Protein AF-A0A433QYE9-F1 (afdb_monomer_lite)

Organism: NCBI:txid994334

Structure (mmCIF, N/CA/C/O backbone):
data_AF-A0A433QYE9-F1
#
_entry.id   AF-A0A433QYE9-F1
#
loop_
_atom_site.group_PDB
_atom_site.id
_atom_site.type_symbol
_atom_site.label_atom_id
_atom_site.label_alt_id
_atom_site.label_comp_id
_atom_site.label_asym_id
_atom_site.label_entity_id
_atom_site.label_seq_id
_atom_site.pdbx_PDB_ins_code
_atom_site.Cartn_x
_atom_site.Cartn_y
_atom_site.Cartn_z
_atom_site.occupancy
_atom_site.B_iso_or_equiv
_atom_site.auth_seq_id
_atom_site.auth_comp_id
_atom_site.auth_asym_id
_atom_site.auth_atom_id
_atom_site.pdbx_PDB_model_num
ATOM 1 N N . MET A 1 1 ? 4.886 -16.257 -16.881 1.00 45.03 1 MET A N 1
ATOM 2 C CA . MET A 1 1 ? 3.596 -16.397 -16.175 1.00 45.03 1 MET A CA 1
ATOM 3 C C . MET A 1 1 ? 3.378 -17.865 -15.861 1.00 45.03 1 MET A C 1
ATOM 5 O O . MET A 1 1 ? 2.869 -18.592 -16.702 1.00 45.03 1 MET A O 1
ATOM 9 N N . VAL A 1 2 ? 3.813 -18.315 -14.686 1.00 45.06 2 VAL A N 1
ATOM 10 C CA . VAL A 1 2 ? 3.405 -19.622 -14.162 1.00 45.06 2 VAL A CA 1
ATOM 11 C C . VAL A 1 2 ? 2.266 -19.328 -13.195 1.00 45.06 2 VAL A C 1
ATOM 13 O O . VAL A 1 2 ? 2.500 -18.889 -12.074 1.00 45.06 2 VAL A O 1
ATOM 16 N N . GLN A 1 3 ? 1.021 -19.455 -13.654 1.00 58.44 3 GLN A N 1
ATOM 17 C CA . GLN A 1 3 ? -0.121 -19.398 -12.745 1.00 58.44 3 GLN A CA 1
ATOM 18 C C . GLN A 1 3 ? -0.098 -20.676 -11.905 1.00 58.44 3 GLN A C 1
ATOM 20 O O . GLN A 1 3 ? -0.377 -21.763 -12.407 1.00 58.44 3 GLN A O 1
ATOM 25 N N . SER A 1 4 ? 0.292 -20.560 -10.638 1.00 70.94 4 SER A N 1
ATOM 26 C CA . SER A 1 4 ? 0.190 -21.652 -9.675 1.00 70.94 4 SER A CA 1
ATOM 27 C C . SER A 1 4 ? -1.200 -21.647 -9.039 1.00 70.94 4 SER A C 1
ATOM 29 O O . SER A 1 4 ? -1.798 -20.599 -8.784 1.00 70.94 4 SER A O 1
ATOM 31 N N . PHE A 1 5 ? -1.751 -22.835 -8.805 1.00 78.00 5 PHE A N 1
ATOM 32 C CA . PHE A 1 5 ? -3.064 -22.965 -8.189 1.00 78.00 5 PHE A CA 1
ATOM 33 C C . PHE A 1 5 ? -2.967 -22.658 -6.688 1.00 78.00 5 PHE A C 1
ATOM 35 O O . PHE A 1 5 ? -2.485 -23.473 -5.900 1.00 78.00 5 PHE A O 1
ATOM 42 N N . ASN A 1 6 ? -3.415 -21.469 -6.278 1.00 82.00 6 ASN A N 1
ATOM 43 C CA . ASN A 1 6 ? -3.396 -21.048 -4.877 1.00 82.00 6 ASN A CA 1
ATOM 44 C C . ASN A 1 6 ? -4.620 -21.591 -4.118 1.00 82.00 6 ASN A C 1
ATOM 46 O O . ASN A 1 6 ? -5.588 -20.872 -3.857 1.00 82.00 6 ASN A O 1
ATOM 50 N N . PHE A 1 7 ? -4.568 -22.874 -3.750 1.00 86.25 7 PHE A N 1
ATOM 51 C CA . PHE A 1 7 ? -5.649 -23.547 -3.019 1.00 86.25 7 PHE A CA 1
ATOM 52 C C . PHE A 1 7 ? -5.975 -22.871 -1.676 1.00 86.25 7 PHE A C 1
ATOM 54 O O . PHE A 1 7 ? -7.141 -22.742 -1.306 1.00 86.25 7 PHE A O 1
ATOM 61 N N . SER A 1 8 ? -4.953 -22.370 -0.973 1.00 84.75 8 SER A N 1
ATOM 62 C CA . SER A 1 8 ? -5.135 -21.615 0.274 1.00 84.75 8 SER A CA 1
ATOM 63 C C . SER A 1 8 ? -5.926 -20.323 0.044 1.00 84.75 8 SER A C 1
ATOM 65 O O . SER A 1 8 ? -6.853 -20.015 0.797 1.00 84.75 8 SER A O 1
ATOM 67 N N . GLY A 1 9 ? -5.613 -19.587 -1.026 1.00 84.88 9 GLY A N 1
ATOM 68 C CA . GLY A 1 9 ? -6.351 -18.391 -1.430 1.00 84.88 9 GLY A CA 1
ATOM 69 C C . GLY A 1 9 ? -7.816 -18.697 -1.740 1.00 84.88 9 GLY A C 1
ATOM 70 O O . GLY A 1 9 ? -8.701 -17.997 -1.251 1.00 84.88 9 GLY A O 1
ATOM 71 N N . LEU A 1 10 ? -8.075 -19.789 -2.465 1.00 88.44 10 LEU A N 1
ATOM 72 C CA . LEU A 1 10 ? -9.430 -20.225 -2.808 1.00 88.44 10 LEU A CA 1
ATOM 73 C C . LEU A 1 10 ? -10.278 -20.511 -1.560 1.00 88.44 10 LEU A C 1
ATOM 75 O O . LEU A 1 10 ? -11.370 -19.965 -1.425 1.00 88.44 10 LEU A O 1
ATOM 79 N N . ILE A 1 11 ? -9.768 -21.314 -0.618 1.00 89.56 11 ILE A N 1
ATOM 80 C CA . ILE A 1 11 ? -10.483 -21.623 0.634 1.00 89.56 11 ILE A CA 1
ATOM 81 C C . ILE A 1 11 ? -10.772 -20.345 1.429 1.00 89.56 11 ILE A C 1
ATOM 83 O O . ILE A 1 11 ? -11.871 -20.175 1.961 1.00 89.56 11 ILE A O 1
ATOM 87 N N . ASN A 1 12 ? -9.802 -19.433 1.515 1.00 88.62 12 ASN A N 1
ATOM 88 C CA . ASN A 1 12 ? -9.988 -18.189 2.256 1.00 88.62 12 ASN A CA 1
ATOM 89 C C . ASN A 1 12 ? -10.998 -17.250 1.587 1.00 88.62 12 ASN A C 1
ATOM 91 O O . ASN A 1 12 ? -11.736 -16.577 2.303 1.00 88.62 12 ASN A O 1
ATOM 95 N N . ALA A 1 13 ? -11.102 -17.246 0.257 1.00 90.12 13 ALA A N 1
ATOM 96 C CA . ALA A 1 13 ? -12.110 -16.459 -0.451 1.00 90.12 13 ALA A CA 1
ATOM 97 C C . ALA A 1 13 ? -13.545 -16.871 -0.067 1.00 90.12 13 ALA A C 1
ATOM 99 O O . ALA A 1 13 ? -14.398 -16.010 0.141 1.00 90.12 13 ALA A O 1
ATOM 100 N N . PHE A 1 14 ? -13.808 -18.167 0.144 1.00 93.69 14 PHE A N 1
ATOM 101 C CA . PHE A 1 14 ? -15.130 -18.641 0.5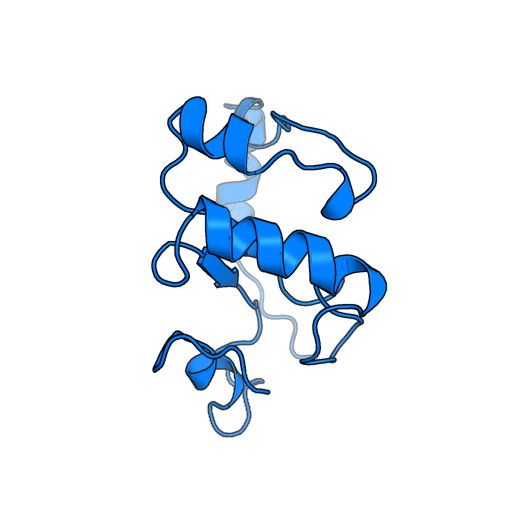81 1.00 93.69 14 PHE A CA 1
ATOM 102 C C . PHE A 1 14 ? -15.539 -18.147 1.979 1.00 93.69 14 PHE A C 1
ATOM 104 O O . PHE A 1 14 ? -16.734 -18.094 2.275 1.00 93.69 14 PHE A O 1
ATOM 111 N N . ARG A 1 15 ? -14.595 -17.703 2.825 1.00 92.62 15 ARG A N 1
ATOM 112 C CA . ARG A 1 15 ? -14.923 -17.088 4.129 1.00 92.62 15 ARG A CA 1
ATOM 113 C C . ARG A 1 15 ? -15.750 -15.812 3.987 1.00 92.62 15 ARG A C 1
ATOM 115 O O . ARG A 1 15 ? -16.444 -15.437 4.926 1.00 92.62 15 ARG A O 1
ATOM 122 N N . VAL A 1 16 ? -15.710 -15.158 2.829 1.00 93.12 16 VAL A N 1
ATOM 123 C CA . VAL A 1 16 ? -16.497 -13.949 2.562 1.00 93.12 16 VAL A CA 1
ATOM 124 C C . VAL A 1 16 ? -18.001 -14.244 2.537 1.00 93.12 16 VAL A C 1
ATOM 126 O O . VAL A 1 16 ? -18.782 -13.395 2.951 1.00 93.12 16 VAL A O 1
ATOM 129 N N . ILE A 1 17 ? -18.417 -15.458 2.150 1.00 93.75 17 ILE A N 1
ATOM 130 C CA . ILE A 1 17 ? -19.835 -15.860 2.144 1.00 93.75 17 ILE A CA 1
ATOM 131 C C . ILE A 1 17 ? -20.408 -15.847 3.565 1.00 93.75 17 ILE A C 1
ATOM 133 O O . ILE A 1 17 ? -21.522 -15.383 3.787 1.00 93.75 17 ILE A O 1
ATOM 137 N N . THR A 1 18 ? -19.640 -16.339 4.540 1.00 94.81 18 THR A N 1
ATOM 138 C CA . THR A 1 18 ? -20.065 -16.390 5.945 1.00 94.81 18 THR A CA 1
ATOM 139 C C . THR A 1 18 ? -19.729 -15.114 6.715 1.00 94.81 18 THR A C 1
ATOM 141 O O . THR A 1 18 ? -20.362 -14.834 7.732 1.00 94.81 18 THR A O 1
ATOM 144 N N . LYS A 1 19 ? -18.762 -14.314 6.242 1.00 93.44 19 LYS A N 1
ATOM 145 C CA . LYS A 1 19 ? -18.374 -13.029 6.841 1.00 93.44 19 LYS A CA 1
ATOM 146 C C . LYS A 1 19 ? -18.130 -11.950 5.769 1.00 93.44 19 LYS A C 1
ATOM 148 O O . LYS A 1 19 ? -16.975 -11.621 5.481 1.00 93.44 19 LYS A O 1
ATOM 153 N N . PRO A 1 20 ? -19.200 -11.334 5.229 1.00 91.88 20 PRO A N 1
ATOM 154 C CA . PRO A 1 20 ? -19.085 -10.324 4.172 1.00 91.88 20 PRO A CA 1
ATOM 155 C C . PRO A 1 20 ? -18.260 -9.096 4.570 1.00 91.88 20 PRO A C 1
ATOM 157 O O . PRO A 1 20 ? -17.629 -8.474 3.722 1.00 91.88 20 PRO A O 1
ATOM 160 N N . SER A 1 21 ? -18.187 -8.775 5.868 1.00 92.69 21 SER A N 1
ATOM 161 C CA . SER A 1 21 ? -17.407 -7.639 6.378 1.00 92.69 21 SER A CA 1
ATOM 162 C C . SER A 1 21 ? -15.904 -7.717 6.089 1.00 92.69 21 SER A C 1
ATOM 164 O O . SER A 1 21 ? -15.222 -6.707 6.207 1.00 92.69 21 SER A O 1
ATOM 166 N N . LEU A 1 22 ? -15.380 -8.878 5.676 1.00 89.75 22 LEU A N 1
ATOM 167 C CA . LEU A 1 22 ? -13.981 -9.028 5.265 1.00 89.75 22 LEU A CA 1
ATOM 168 C C . LEU A 1 22 ? -13.639 -8.296 3.959 1.00 89.75 22 LEU A C 1
ATOM 170 O O . LEU A 1 22 ? -12.466 -8.019 3.730 1.00 89.75 22 LEU A O 1
ATOM 174 N N . VAL A 1 23 ? -14.630 -8.002 3.111 1.00 90.75 23 VAL A N 1
ATOM 175 C CA . VAL A 1 23 ? -14.423 -7.332 1.810 1.00 90.75 23 VAL A CA 1
ATOM 176 C C . VAL A 1 23 ? -15.115 -5.978 1.714 1.00 90.75 23 VAL A C 1
ATOM 178 O O . VAL A 1 23 ? -15.051 -5.332 0.672 1.00 90.75 23 VAL A O 1
ATOM 181 N N . VAL A 1 24 ? -15.782 -5.535 2.783 1.00 92.94 24 VAL A N 1
ATOM 182 C CA . VAL A 1 24 ? -16.408 -4.213 2.809 1.00 92.94 24 VAL A CA 1
ATOM 183 C C . VAL A 1 24 ? -15.310 -3.164 3.010 1.00 92.94 24 VAL A C 1
ATOM 185 O O . VAL A 1 24 ? -14.622 -3.195 4.036 1.00 92.94 24 VAL A O 1
ATOM 188 N N . PRO A 1 25 ? -15.115 -2.237 2.056 1.00 92.88 25 PRO A N 1
ATOM 189 C CA . PRO A 1 25 ? -14.145 -1.169 2.227 1.00 92.88 25 PRO A CA 1
ATOM 190 C C . PRO A 1 25 ? -14.619 -0.205 3.317 1.00 92.88 25 PRO A C 1
ATOM 192 O O . PRO A 1 25 ? -15.781 0.191 3.357 1.00 92.88 25 PRO A O 1
ATOM 195 N N . HIS A 1 26 ? -13.696 0.205 4.187 1.00 91.00 26 HIS A N 1
ATOM 196 C CA . HIS A 1 26 ? -13.964 1.212 5.222 1.00 91.00 26 HIS A CA 1
ATOM 197 C C . HIS A 1 26 ? -13.786 2.644 4.694 1.00 91.00 26 HIS A C 1
ATOM 199 O O . HIS A 1 26 ? -14.298 3.591 5.282 1.00 91.00 26 HIS A O 1
ATOM 205 N N . LEU A 1 27 ? -13.054 2.798 3.588 1.00 92.62 27 LEU A N 1
ATOM 206 C CA . LEU A 1 27 ? -12.802 4.056 2.898 1.00 92.62 27 LEU A CA 1
ATOM 207 C C . LEU A 1 27 ? -12.736 3.770 1.395 1.00 92.62 27 LEU A C 1
ATOM 209 O O . LEU A 1 27 ? -12.020 2.861 0.9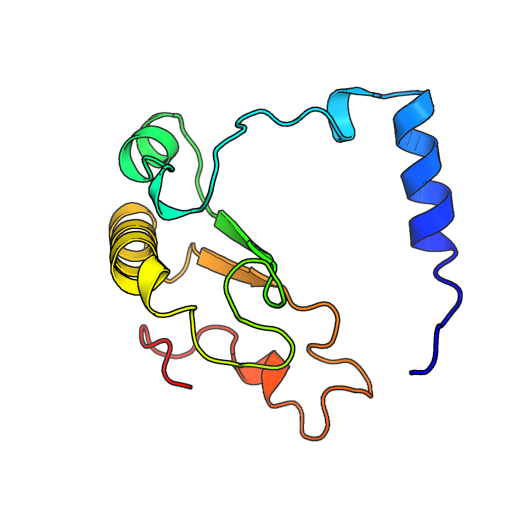74 1.00 92.62 27 LEU A O 1
ATOM 213 N N . VAL A 1 28 ? -13.472 4.543 0.599 1.00 95.62 28 VAL A N 1
ATOM 214 C CA . VAL A 1 28 ? -13.417 4.502 -0.866 1.00 95.62 28 VAL A CA 1
ATOM 215 C C . VAL A 1 28 ? -13.084 5.903 -1.347 1.00 95.62 28 VAL A C 1
ATOM 217 O O . VAL A 1 28 ? -13.821 6.848 -1.076 1.00 95.62 28 VAL A O 1
ATOM 220 N N . VAL A 1 29 ? -11.959 6.030 -2.038 1.00 95.88 29 VAL A N 1
ATOM 221 C CA . VAL A 1 29 ? -11.456 7.292 -2.579 1.00 95.88 29 VAL A CA 1
ATOM 222 C C . VAL A 1 29 ? -10.922 7.067 -3.995 1.00 95.88 29 VAL A C 1
ATOM 224 O O . VAL A 1 29 ? -10.587 5.928 -4.324 1.00 95.88 29 VAL A O 1
ATOM 227 N N . PRO A 1 30 ? -10.824 8.115 -4.835 1.00 95.69 30 PRO A N 1
ATOM 228 C CA . PRO A 1 30 ? -10.316 7.970 -6.200 1.00 95.69 30 PRO A CA 1
ATOM 229 C C . PRO A 1 30 ? -8.881 7.436 -6.268 1.00 95.69 30 PRO A C 1
ATOM 231 O O . PRO A 1 30 ? -8.580 6.584 -7.097 1.00 95.69 30 PRO A O 1
ATOM 234 N N . ASP A 1 31 ? -7.999 7.933 -5.398 1.00 95.00 31 ASP A N 1
ATOM 235 C CA . ASP A 1 31 ? -6.605 7.502 -5.300 1.00 95.00 31 ASP A CA 1
ATOM 236 C C . ASP A 1 31 ? -5.984 7.910 -3.952 1.00 95.00 31 ASP A C 1
ATOM 238 O O . ASP A 1 31 ? -6.613 8.574 -3.124 1.00 95.00 31 ASP A O 1
ATOM 242 N N . VAL A 1 32 ? -4.721 7.526 -3.745 1.00 95.38 32 VAL A N 1
ATOM 243 C CA . VAL A 1 32 ? -3.956 7.749 -2.508 1.00 95.38 32 VAL A CA 1
ATOM 244 C C . VAL A 1 32 ? -3.848 9.222 -2.089 1.00 95.38 32 VAL A C 1
ATOM 246 O O . VAL A 1 32 ? -3.711 9.498 -0.901 1.00 95.38 32 VAL A O 1
ATOM 249 N N . ARG A 1 33 ? -3.967 10.181 -3.019 1.00 96.75 33 ARG A N 1
ATOM 250 C CA . ARG A 1 33 ? -3.877 11.625 -2.720 1.00 96.75 33 ARG A CA 1
ATOM 251 C C . ARG A 1 33 ? -5.085 12.150 -1.956 1.00 96.75 33 ARG A C 1
ATOM 253 O O . ARG A 1 33 ? -5.033 13.230 -1.385 1.00 96.75 33 ARG A O 1
ATOM 260 N N . HIS A 1 34 ? -6.175 11.394 -1.957 1.00 97.31 34 HIS A N 1
ATOM 261 C CA . HIS A 1 34 ? -7.415 11.747 -1.278 1.00 97.31 34 HIS A CA 1
ATOM 262 C C . HIS A 1 34 ? -7.495 11.139 0.131 1.00 97.31 34 HIS A C 1
ATOM 264 O O . HIS A 1 34 ? -8.524 11.246 0.799 1.00 97.31 34 HIS A O 1
ATOM 270 N N . ILE A 1 35 ? -6.427 10.479 0.587 1.00 96.56 35 ILE A N 1
ATOM 271 C CA . ILE A 1 35 ? -6.343 9.902 1.924 1.00 96.56 35 ILE A CA 1
ATOM 272 C C . ILE A 1 35 ? -5.759 10.944 2.877 1.00 96.56 35 ILE A C 1
ATOM 274 O O . ILE A 1 35 ? -4.629 11.386 2.711 1.00 96.56 35 ILE A O 1
ATOM 278 N N . ASN A 1 36 ? -6.500 11.286 3.931 1.00 96.69 36 ASN A N 1
ATOM 279 C CA . ASN A 1 36 ? -5.968 12.107 5.015 1.00 96.69 36 ASN A CA 1
ATOM 280 C C . ASN A 1 36 ? -5.189 11.231 6.010 1.00 96.69 36 ASN A C 1
ATOM 282 O O . ASN A 1 36 ? -5.759 10.649 6.941 1.00 96.69 36 ASN A O 1
ATOM 286 N N . PHE A 1 37 ? -3.874 11.128 5.819 1.00 97.06 37 PHE A N 1
ATOM 287 C CA . PHE A 1 37 ? -3.021 10.255 6.630 1.00 97.06 37 PHE A CA 1
ATOM 288 C C . PHE A 1 37 ? -2.979 10.663 8.104 1.00 97.06 37 PHE A C 1
ATOM 290 O O . PHE A 1 37 ? -2.984 9.804 8.988 1.00 97.06 37 PHE A O 1
ATOM 297 N N . ARG A 1 38 ? -3.005 11.966 8.399 1.00 96.75 38 ARG A N 1
ATOM 298 C CA . ARG A 1 38 ? -3.006 12.459 9.785 1.00 96.75 38 ARG A CA 1
ATOM 299 C C . ARG A 1 38 ? -4.297 12.093 10.512 1.00 96.75 38 ARG A C 1
ATOM 301 O O . ARG A 1 38 ? -4.241 11.681 11.669 1.00 96.75 38 ARG A O 1
ATOM 308 N N . GLN A 1 39 ? -5.439 12.177 9.829 1.00 96.62 39 GLN A N 1
ATOM 309 C CA . GLN A 1 39 ? -6.728 11.752 10.375 1.00 96.62 39 GLN A CA 1
ATOM 310 C C . GLN A 1 39 ? -6.781 10.237 10.599 1.00 96.62 39 GLN A C 1
ATOM 312 O O . GLN A 1 39 ? -7.306 9.784 11.616 1.00 96.62 39 GLN A O 1
ATOM 317 N N . LEU A 1 40 ? -6.209 9.437 9.693 1.00 95.75 40 LEU A N 1
ATOM 318 C CA . LEU A 1 40 ? -6.075 7.997 9.924 1.00 95.75 40 LEU A CA 1
ATOM 319 C C . LEU A 1 40 ? -5.222 7.723 11.170 1.00 95.75 40 LEU A C 1
ATOM 321 O O . LEU A 1 40 ? -5.635 6.961 12.043 1.00 95.75 40 LEU A O 1
ATOM 325 N N . LYS A 1 41 ? -4.068 8.382 11.313 1.00 96.19 41 LYS A N 1
ATOM 326 C CA . LYS A 1 41 ? -3.214 8.208 12.497 1.00 96.19 41 LYS A CA 1
ATOM 327 C C . LYS A 1 41 ? -3.954 8.579 1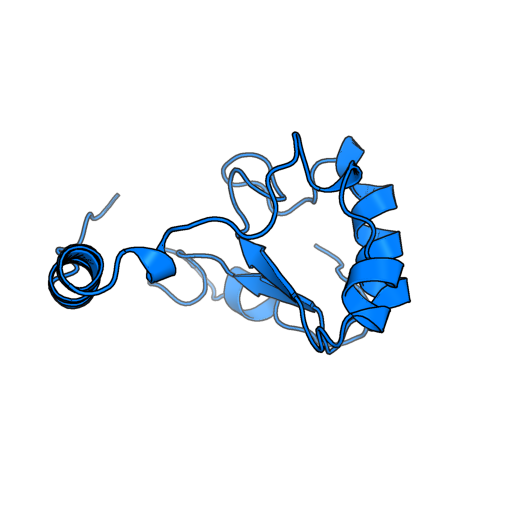3.788 1.00 96.19 41 LYS A C 1
ATOM 329 O O . LYS A 1 41 ? -3.918 7.809 14.747 1.00 96.19 41 LYS A O 1
ATOM 334 N N . SER A 1 42 ? -4.664 9.710 13.809 1.00 96.75 42 SER A N 1
ATOM 335 C CA . SER A 1 42 ? -5.431 10.148 14.986 1.00 96.75 42 SER A CA 1
ATOM 336 C C . SER A 1 42 ? -6.639 9.256 15.290 1.00 96.75 42 SER A C 1
ATOM 338 O O . SER A 1 42 ? -7.024 9.133 16.450 1.00 96.75 42 SER A O 1
ATOM 340 N N . SER A 1 43 ? -7.179 8.565 14.283 1.00 96.00 43 SER A N 1
ATOM 341 C CA . SER A 1 43 ? -8.237 7.555 14.443 1.00 96.00 43 SER A CA 1
ATOM 342 C C . SER A 1 43 ? -7.723 6.215 14.999 1.00 96.00 43 SER A C 1
ATOM 344 O O . SER A 1 43 ? -8.497 5.270 15.136 1.00 96.00 43 SER A O 1
ATOM 346 N N . GLY A 1 44 ? -6.428 6.110 15.324 1.00 96.25 44 GLY A N 1
ATOM 347 C CA . GLY A 1 44 ? -5.831 4.952 15.999 1.00 96.25 44 GLY A CA 1
ATOM 348 C C . GLY A 1 44 ? -5.155 3.934 15.077 1.00 96.25 44 GLY A C 1
ATOM 349 O O . GLY A 1 44 ? -4.661 2.909 15.558 1.00 96.25 44 GLY A O 1
ATOM 350 N N . PHE A 1 45 ? -5.079 4.192 13.767 1.00 96.06 45 PHE A N 1
ATOM 351 C CA . PHE A 1 45 ? -4.323 3.335 12.852 1.00 96.06 45 PHE A CA 1
ATOM 352 C C . PHE A 1 45 ? -2.822 3.437 13.154 1.00 96.06 45 PHE A C 1
ATOM 354 O O . PHE A 1 45 ? -2.272 4.527 13.301 1.00 96.06 45 PHE A O 1
ATOM 361 N N . ARG A 1 46 ? -2.132 2.294 13.258 1.00 95.00 46 ARG A N 1
ATOM 362 C CA . ARG A 1 46 ? -0.720 2.253 13.686 1.00 95.00 46 ARG A CA 1
ATOM 363 C C . ARG A 1 46 ? 0.270 2.158 12.533 1.00 95.00 46 ARG A C 1
ATOM 365 O O . ARG A 1 46 ? 1.318 2.789 12.617 1.00 95.00 46 ARG A O 1
ATOM 372 N N . ALA A 1 47 ? -0.086 1.415 11.490 1.00 95.38 47 ALA A N 1
ATOM 373 C CA . ALA A 1 47 ? 0.750 1.133 10.333 1.00 95.38 47 ALA A CA 1
ATOM 374 C C . ALA A 1 47 ? -0.100 1.043 9.061 1.00 95.38 47 ALA A C 1
ATOM 376 O O . ALA A 1 47 ? -1.307 0.793 9.143 1.00 95.38 47 ALA A O 1
ATOM 377 N N . LEU A 1 48 ? 0.541 1.220 7.908 1.00 94.56 48 LEU A N 1
ATOM 378 C CA . LEU A 1 48 ? -0.078 1.148 6.589 1.00 94.56 48 LEU A CA 1
ATOM 379 C C . LEU A 1 48 ? 0.638 0.116 5.720 1.00 94.56 48 LEU A C 1
ATOM 381 O O . LEU A 1 48 ? 1.866 0.041 5.705 1.00 94.56 48 LEU A O 1
ATOM 385 N N . ALA A 1 49 ? -0.146 -0.662 4.980 1.00 93.19 49 ALA A N 1
ATOM 386 C CA . ALA A 1 49 ? 0.344 -1.594 3.979 1.00 93.19 49 ALA A CA 1
ATOM 387 C C . ALA A 1 49 ? -0.264 -1.225 2.627 1.00 93.19 49 ALA A C 1
ATOM 389 O O . ALA A 1 49 ? -1.484 -1.113 2.513 1.00 93.19 49 ALA A O 1
ATOM 390 N N . PHE A 1 50 ? 0.587 -1.048 1.624 1.00 93.25 50 PHE A N 1
ATOM 391 C CA . PHE A 1 50 ? 0.179 -0.718 0.265 1.00 93.25 50 PHE A CA 1
ATOM 392 C C . PHE A 1 50 ? 0.544 -1.847 -0.682 1.00 93.25 50 PHE A C 1
ATOM 394 O O . PHE A 1 50 ? 1.634 -2.406 -0.587 1.00 93.25 50 PHE A O 1
ATOM 401 N N . ASP A 1 51 ? -0.348 -2.155 -1.613 1.00 91.50 51 ASP A N 1
ATOM 402 C CA . ASP A 1 51 ? 0.007 -2.978 -2.762 1.00 91.50 51 ASP A CA 1
ATOM 403 C C . ASP A 1 51 ? 0.959 -2.204 -3.695 1.00 91.50 51 ASP A C 1
ATOM 405 O O . ASP A 1 51 ? 0.942 -0.968 -3.738 1.00 91.50 51 ASP A O 1
ATOM 409 N N . LYS A 1 52 ? 1.826 -2.917 -4.417 1.00 87.38 52 LYS A N 1
ATOM 410 C CA . LYS A 1 52 ? 2.830 -2.300 -5.296 1.00 87.38 52 LYS A CA 1
ATOM 411 C C . LYS A 1 52 ? 2.249 -1.973 -6.671 1.00 87.38 52 LYS A C 1
ATOM 413 O O . LYS A 1 52 ? 1.942 -0.817 -6.971 1.00 87.38 52 LYS A O 1
ATOM 418 N N . ASP A 1 53 ? 2.158 -2.995 -7.514 1.00 88.38 53 ASP A N 1
ATOM 419 C CA . ASP A 1 53 ? 1.897 -2.854 -8.942 1.00 88.38 53 ASP A CA 1
ATOM 420 C C . ASP A 1 53 ? 0.421 -2.520 -9.188 1.00 88.38 53 ASP A C 1
ATOM 422 O O . ASP A 1 53 ? -0.465 -3.127 -8.602 1.00 88.38 53 ASP A O 1
ATOM 426 N N . ASN A 1 54 ? 0.147 -1.559 -10.074 1.00 89.81 54 ASN A N 1
ATOM 427 C CA . ASN A 1 54 ? -1.200 -1.045 -10.375 1.00 89.81 54 ASN A CA 1
ATOM 428 C C . ASN A 1 54 ? -1.908 -0.351 -9.194 1.00 89.81 54 ASN A C 1
ATOM 430 O O . ASN A 1 54 ? -3.084 -0.009 -9.310 1.00 89.81 54 ASN A O 1
ATOM 434 N N . CYS A 1 55 ? -1.202 -0.114 -8.085 1.00 91.62 55 CYS A N 1
ATOM 435 C CA . CYS A 1 55 ? -1.699 0.633 -6.934 1.00 91.62 55 CYS A CA 1
ATOM 436 C C . CYS A 1 55 ? -0.828 1.867 -6.669 1.00 91.62 55 CYS A C 1
ATOM 438 O O . CYS A 1 55 ? -1.268 2.990 -6.908 1.00 91.62 55 CYS A O 1
ATOM 440 N N . LEU A 1 56 ? 0.422 1.671 -6.233 1.00 91.56 56 LEU A N 1
ATOM 441 C CA . LEU A 1 56 ? 1.384 2.761 -6.031 1.00 91.56 56 LEU A CA 1
ATOM 442 C C . LEU A 1 56 ? 2.282 3.000 -7.242 1.00 91.56 56 LEU A C 1
ATOM 444 O O . LEU A 1 56 ? 2.732 4.127 -7.456 1.00 91.56 56 LEU A O 1
ATOM 448 N N . THR A 1 57 ? 2.570 1.952 -8.013 1.00 89.31 57 THR A N 1
ATOM 449 C CA . THR A 1 57 ? 3.451 2.011 -9.181 1.00 89.31 57 THR A CA 1
ATOM 450 C C . THR A 1 57 ? 2.699 1.623 -10.450 1.00 89.31 57 THR A C 1
ATOM 452 O O . THR A 1 57 ? 1.711 0.885 -10.428 1.00 89.31 57 THR A O 1
ATOM 455 N N . ALA A 1 58 ? 3.181 2.115 -11.591 1.00 88.25 58 ALA A N 1
ATOM 456 C CA . ALA A 1 58 ? 2.757 1.593 -12.885 1.00 88.25 58 ALA A CA 1
ATOM 457 C C . ALA A 1 58 ? 3.188 0.114 -13.037 1.00 88.25 58 ALA A C 1
ATOM 459 O O . ALA A 1 58 ? 4.145 -0.305 -12.375 1.00 88.25 58 ALA A O 1
ATOM 460 N N . PRO A 1 59 ? 2.530 -0.676 -13.910 1.00 84.25 59 PRO A N 1
ATOM 461 C CA . PRO A 1 59 ? 2.824 -2.099 -14.053 1.00 84.25 59 PRO A CA 1
ATOM 462 C C . PRO A 1 59 ? 4.319 -2.365 -14.264 1.00 84.25 59 PRO A C 1
ATOM 464 O O . PRO A 1 59 ? 4.936 -1.774 -15.152 1.00 84.25 59 PRO A O 1
ATOM 467 N N . TYR A 1 60 ? 4.891 -3.262 -13.454 1.00 77.88 60 TYR A N 1
ATOM 468 C CA . TYR A 1 60 ? 6.301 -3.678 -13.510 1.00 77.88 60 TYR A CA 1
ATOM 469 C C . TYR A 1 60 ? 7.322 -2.566 -13.234 1.00 77.88 60 TYR A C 1
ATOM 471 O O . TYR A 1 60 ? 8.525 -2.784 -13.390 1.00 77.88 60 TYR A O 1
ATOM 479 N N . GLN A 1 61 ? 6.875 -1.392 -12.789 1.00 80.00 61 GLN A N 1
ATOM 480 C CA . GLN A 1 61 ? 7.763 -0.311 -12.384 1.00 80.00 61 GLN A CA 1
ATOM 481 C C . GLN A 1 61 ? 8.060 -0.389 -10.888 1.00 80.00 61 GLN A C 1
ATOM 483 O O . GLN A 1 61 ? 7.254 -0.857 -10.080 1.00 80.00 61 GLN A O 1
ATOM 488 N N . SER A 1 62 ? 9.250 0.071 -10.516 1.00 80.25 62 SER A N 1
ATOM 489 C CA . SER A 1 62 ? 9.664 0.201 -9.119 1.00 80.25 62 SER A CA 1
ATOM 490 C C . SER A 1 62 ? 9.369 1.589 -8.550 1.00 80.25 62 SER A C 1
ATOM 492 O O . SER A 1 62 ? 9.330 1.737 -7.335 1.00 80.25 62 SER A O 1
ATOM 494 N N . ILE A 1 63 ? 9.139 2.588 -9.405 1.00 83.81 63 ILE A N 1
ATOM 495 C CA . ILE A 1 63 ? 8.980 3.996 -9.022 1.00 83.81 63 ILE A CA 1
ATOM 496 C C . ILE A 1 63 ? 7.541 4.258 -8.580 1.00 83.81 63 ILE A C 1
ATOM 498 O O . ILE A 1 63 ? 6.604 3.872 -9.283 1.00 83.81 63 ILE A O 1
ATOM 502 N N . ILE A 1 64 ? 7.377 4.957 -7.451 1.00 90.81 64 ILE A N 1
ATOM 503 C CA . ILE A 1 64 ? 6.086 5.539 -7.066 1.00 90.81 64 ILE A CA 1
ATOM 504 C C . ILE A 1 64 ? 5.585 6.397 -8.225 1.00 90.81 64 ILE A C 1
ATOM 506 O O . ILE A 1 64 ? 6.334 7.196 -8.789 1.00 90.81 64 ILE A O 1
ATOM 510 N N . TYR A 1 65 ? 4.322 6.215 -8.598 1.00 93.25 65 TYR A N 1
ATOM 511 C CA . TYR A 1 65 ? 3.719 6.987 -9.671 1.00 93.25 65 TYR A CA 1
ATOM 512 C C . TYR A 1 65 ? 3.882 8.487 -9.364 1.00 93.25 65 TYR A C 1
ATOM 514 O O . TYR A 1 65 ? 3.440 8.915 -8.298 1.00 93.25 65 TYR A O 1
ATOM 522 N N . PRO A 1 66 ? 4.522 9.297 -10.234 1.00 93.12 66 PRO A N 1
ATOM 523 C CA . PRO A 1 66 ? 4.974 10.639 -9.854 1.00 93.12 66 PRO A CA 1
ATOM 524 C C . PRO A 1 66 ? 3.892 11.550 -9.248 1.00 93.12 66 PRO A C 1
ATOM 526 O O . PRO A 1 66 ? 4.181 12.220 -8.260 1.00 93.12 66 PRO A O 1
ATOM 529 N N . PRO A 1 67 ? 2.632 11.539 -9.730 1.00 94.94 67 PRO A N 1
ATOM 530 C CA . PRO A 1 67 ? 1.546 12.292 -9.097 1.00 94.94 67 PRO A CA 1
ATOM 531 C C . PRO A 1 67 ? 1.249 11.915 -7.640 1.00 94.94 67 PRO A C 1
ATOM 533 O O . PRO A 1 67 ? 0.620 12.693 -6.932 1.00 94.94 67 PRO A O 1
ATOM 536 N N . PHE A 1 68 ? 1.659 10.733 -7.184 1.00 95.31 68 PHE A N 1
ATOM 537 C CA . PHE A 1 68 ? 1.458 10.257 -5.815 1.00 95.31 68 PHE A CA 1
ATOM 538 C C . PHE A 1 68 ? 2.622 10.603 -4.883 1.00 95.31 68 PHE A C 1
ATOM 540 O O . PHE A 1 68 ? 2.543 10.298 -3.696 1.00 95.31 68 PHE A O 1
ATOM 547 N N . GLN A 1 69 ? 3.689 11.237 -5.380 1.00 93.69 69 GLN A N 1
ATOM 548 C CA . GLN A 1 69 ? 4.902 11.480 -4.599 1.00 93.69 69 GLN A CA 1
ATOM 549 C C . GLN A 1 69 ? 4.642 12.318 -3.339 1.00 93.69 69 GLN A C 1
ATOM 551 O O . GLN A 1 69 ? 5.149 11.977 -2.270 1.00 93.69 69 GLN A O 1
ATOM 556 N N . ASP A 1 70 ? 3.824 13.366 -3.445 1.00 95.62 70 ASP A N 1
ATOM 557 C CA . ASP A 1 70 ? 3.509 14.243 -2.311 1.00 95.62 70 ASP A CA 1
ATOM 558 C C . ASP A 1 70 ? 2.682 13.510 -1.250 1.00 95.62 70 ASP A C 1
ATOM 560 O O . ASP A 1 70 ? 3.031 13.522 -0.072 1.00 95.62 70 ASP A O 1
ATOM 564 N N . ALA A 1 71 ? 1.651 12.777 -1.677 1.00 96.38 71 ALA A N 1
ATOM 565 C CA . ALA A 1 71 ? 0.833 11.949 -0.792 1.00 96.38 71 ALA A CA 1
ATOM 566 C C . ALA A 1 71 ? 1.658 10.833 -0.128 1.00 96.38 71 ALA A C 1
ATOM 568 O O . ALA A 1 71 ? 1.475 10.520 1.046 1.00 96.38 71 ALA A O 1
ATOM 569 N N . TRP A 1 72 ? 2.609 10.248 -0.860 1.00 95.62 72 TRP A N 1
ATOM 570 C CA . TRP A 1 72 ? 3.535 9.258 -0.320 1.00 95.62 72 TRP A CA 1
ATOM 571 C C . TRP A 1 72 ? 4.457 9.855 0.747 1.00 95.62 72 TRP A C 1
ATOM 573 O O . TRP A 1 72 ? 4.687 9.235 1.786 1.00 95.62 72 TRP A O 1
ATOM 583 N N . ASN A 1 73 ? 4.962 11.069 0.527 1.00 95.38 73 ASN A N 1
ATOM 584 C CA . ASN A 1 73 ? 5.770 11.772 1.519 1.00 95.38 73 ASN A CA 1
ATOM 585 C C . ASN A 1 73 ? 4.941 12.106 2.768 1.00 95.38 73 ASN A C 1
ATOM 587 O O . ASN A 1 73 ? 5.377 11.781 3.871 1.00 95.38 73 ASN A O 1
ATOM 591 N N . GLU A 1 74 ? 3.723 12.632 2.606 1.00 96.62 74 GLU A N 1
ATOM 592 C CA . GLU A 1 74 ? 2.806 12.902 3.724 1.00 96.62 74 GLU A CA 1
ATOM 593 C C . GLU A 1 74 ? 2.494 11.628 4.525 1.00 96.62 74 GLU A C 1
ATOM 595 O O . GLU A 1 74 ? 2.519 11.636 5.757 1.00 96.62 74 GLU A O 1
ATOM 600 N N . CYS A 1 75 ? 2.249 10.512 3.837 1.00 96.38 75 CYS A N 1
ATOM 601 C CA . CYS A 1 75 ? 2.029 9.210 4.458 1.00 96.38 75 CYS A CA 1
ATOM 602 C C . CYS A 1 75 ? 3.197 8.817 5.372 1.00 96.38 75 CYS A C 1
ATOM 604 O O . CYS A 1 75 ? 2.987 8.449 6.533 1.00 96.38 75 CYS A O 1
ATOM 606 N N . LYS A 1 76 ? 4.432 8.914 4.867 1.00 94.25 76 LYS A N 1
ATOM 607 C CA . LYS A 1 76 ? 5.639 8.596 5.641 1.00 94.25 76 LYS A CA 1
ATOM 608 C C . LYS A 1 76 ? 5.857 9.566 6.798 1.00 94.25 76 LYS A C 1
ATOM 610 O O . LYS A 1 76 ? 6.235 9.124 7.877 1.00 94.25 76 LYS A O 1
ATOM 615 N N . GLU A 1 77 ? 5.583 10.854 6.614 1.00 96.38 77 GLU A N 1
ATOM 616 C CA . GLU A 1 77 ? 5.659 11.846 7.693 1.00 96.38 77 GLU A CA 1
ATOM 617 C C . GLU A 1 77 ? 4.634 11.579 8.802 1.00 96.38 77 GLU A C 1
ATOM 619 O O . GLU A 1 77 ? 4.943 11.724 9.984 1.00 96.38 77 GLU A O 1
ATOM 624 N N . ALA A 1 78 ? 3.411 11.184 8.441 1.00 96.88 78 ALA A N 1
ATOM 625 C CA . ALA A 1 78 ? 2.338 10.941 9.399 1.00 96.88 78 ALA A CA 1
ATOM 626 C C . ALA A 1 78 ? 2.519 9.629 10.182 1.00 96.88 78 ALA A C 1
ATOM 628 O O . ALA A 1 78 ? 2.159 9.558 11.361 1.00 96.88 78 ALA A O 1
ATOM 629 N N . PHE A 1 79 ? 3.043 8.580 9.540 1.00 95.12 79 PHE A N 1
ATOM 630 C CA . 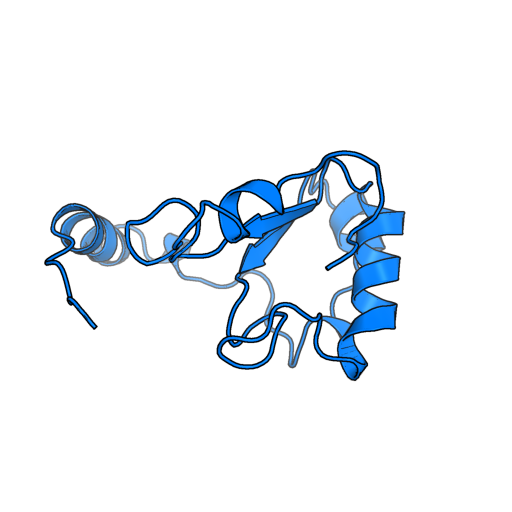PHE A 1 79 ? 3.146 7.252 10.147 1.00 95.12 79 PHE A CA 1
ATOM 631 C C . PHE A 1 79 ? 4.551 6.873 10.614 1.00 95.12 79 PHE A C 1
ATOM 633 O O . PHE A 1 79 ? 4.634 6.048 11.522 1.00 95.12 79 PHE A O 1
ATOM 640 N N . GLY A 1 80 ? 5.610 7.476 10.074 1.00 92.38 80 GLY A N 1
ATOM 641 C CA . GLY A 1 80 ? 6.992 7.005 10.210 1.00 92.38 80 GLY A CA 1
ATOM 642 C C . GLY A 1 80 ? 7.313 5.927 9.170 1.00 92.38 80 GLY A C 1
ATOM 643 O O . GLY A 1 80 ? 6.464 5.091 8.850 1.00 92.38 80 GLY A O 1
ATOM 644 N N . GLU A 1 81 ? 8.530 5.934 8.620 1.00 89.31 81 GLU A N 1
ATOM 645 C CA . GLU A 1 81 ? 8.926 4.983 7.566 1.00 89.31 81 GLU A CA 1
ATOM 646 C C . GLU A 1 81 ? 8.899 3.524 8.043 1.00 89.31 81 GLU A C 1
ATOM 648 O O . GLU A 1 81 ? 8.637 2.613 7.263 1.00 89.31 81 GLU A O 1
ATOM 653 N N . GLU A 1 82 ? 9.121 3.294 9.335 1.00 88.12 82 GLU A N 1
ATOM 654 C CA . GLU A 1 82 ? 9.074 1.978 9.966 1.00 88.1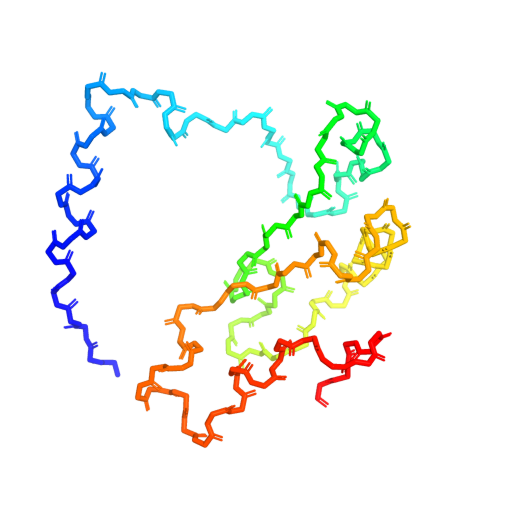2 82 GLU A CA 1
ATOM 655 C C . GLU A 1 82 ? 7.657 1.392 10.058 1.00 88.12 82 GLU A C 1
ATOM 657 O O . GLU A 1 82 ? 7.501 0.180 10.206 1.00 88.12 82 GLU A O 1
ATOM 662 N N . ASN A 1 83 ? 6.627 2.237 9.941 1.00 92.56 83 ASN A N 1
ATOM 663 C CA . ASN A 1 83 ? 5.221 1.843 10.036 1.00 92.56 83 ASN A CA 1
ATOM 664 C C . ASN A 1 83 ? 4.522 1.814 8.669 1.00 92.56 83 ASN A C 1
ATOM 666 O O . ASN A 1 83 ? 3.298 1.673 8.607 1.00 92.56 83 ASN A O 1
ATOM 670 N N . VAL A 1 84 ? 5.271 1.947 7.573 1.00 93.00 84 VAL A N 1
ATOM 671 C CA . VAL A 1 84 ? 4.743 1.883 6.208 1.00 93.00 84 VAL A CA 1
ATOM 672 C C . VAL A 1 84 ? 5.436 0.753 5.456 1.00 93.00 84 VAL A C 1
ATOM 674 O O . VAL A 1 84 ? 6.662 0.681 5.402 1.00 93.00 84 VAL A O 1
ATOM 677 N N . VAL A 1 85 ? 4.653 -0.142 4.852 1.00 90.75 85 VAL A N 1
ATOM 678 C CA . VAL A 1 85 ? 5.174 -1.267 4.068 1.00 90.75 85 VAL A CA 1
ATOM 679 C C . VAL A 1 85 ? 4.526 -1.330 2.690 1.00 90.75 85 VAL A C 1
ATOM 681 O O . VAL A 1 85 ? 3.324 -1.125 2.543 1.00 90.75 85 VAL A O 1
ATOM 684 N N . ILE A 1 86 ? 5.332 -1.653 1.680 1.00 89.06 86 ILE A N 1
ATOM 685 C CA . ILE A 1 86 ? 4.858 -2.006 0.341 1.00 89.06 86 ILE A CA 1
ATOM 686 C C . ILE A 1 86 ? 4.878 -3.531 0.222 1.00 89.06 86 ILE A C 1
ATOM 688 O O . ILE A 1 86 ? 5.878 -4.181 0.541 1.00 89.06 86 ILE A O 1
ATOM 692 N N . VAL A 1 87 ? 3.768 -4.104 -0.222 1.00 86.38 87 VAL A N 1
ATOM 693 C CA . VAL A 1 87 ? 3.565 -5.537 -0.420 1.00 86.38 87 VAL A CA 1
ATOM 694 C C . VAL A 1 87 ? 3.536 -5.806 -1.922 1.00 86.38 87 VAL A C 1
ATOM 696 O O . VAL A 1 87 ? 2.830 -5.139 -2.667 1.00 86.38 87 VAL A O 1
ATOM 699 N N . SER A 1 88 ? 4.333 -6.774 -2.375 1.00 84.62 88 SER A N 1
ATOM 700 C CA . SER A 1 88 ? 4.378 -7.215 -3.771 1.00 84.62 88 SER A CA 1
ATOM 701 C C . SER A 1 88 ? 4.174 -8.719 -3.818 1.00 84.62 88 SER A C 1
ATOM 703 O O . SER A 1 88 ? 4.876 -9.462 -3.130 1.00 84.62 88 SER A O 1
ATOM 705 N N . ASN A 1 89 ? 3.254 -9.167 -4.670 1.00 80.56 89 ASN A N 1
ATOM 706 C CA . ASN A 1 89 ? 2.984 -10.589 -4.890 1.00 80.56 89 ASN A CA 1
ATOM 707 C C . ASN A 1 89 ? 4.181 -11.341 -5.490 1.00 80.56 89 ASN A C 1
ATOM 709 O O . ASN A 1 89 ? 4.255 -12.560 -5.366 1.00 80.56 89 ASN A O 1
ATOM 713 N N . SER A 1 90 ? 5.108 -10.630 -6.139 1.00 70.94 90 SER A N 1
ATOM 714 C CA . SER A 1 90 ? 6.299 -11.235 -6.746 1.00 70.94 90 SER A CA 1
ATOM 715 C C . SER A 1 90 ? 7.535 -11.170 -5.847 1.00 70.94 90 SER A C 1
ATOM 717 O O . SER A 1 90 ? 8.472 -11.938 -6.066 1.00 70.94 90 SER A O 1
ATOM 719 N N . ALA A 1 91 ? 7.544 -10.331 -4.804 1.00 67.38 91 ALA A N 1
ATOM 720 C CA . ALA A 1 91 ? 8.702 -10.188 -3.925 1.00 67.38 91 ALA A CA 1
ATOM 721 C C . ALA A 1 91 ? 9.033 -11.503 -3.202 1.00 67.38 91 ALA A C 1
ATOM 723 O O . ALA A 1 91 ? 8.218 -12.047 -2.458 1.00 67.38 91 ALA A O 1
ATOM 724 N N . GLY A 1 92 ? 10.254 -12.005 -3.407 1.00 58.28 92 GLY A N 1
ATOM 725 C CA . GLY A 1 92 ? 10.750 -13.230 -2.765 1.00 58.28 92 GLY A CA 1
ATOM 726 C C . GLY A 1 92 ? 10.262 -14.530 -3.392 1.00 58.28 92 GLY A C 1
ATOM 727 O O . GLY A 1 92 ? 10.542 -15.601 -2.859 1.00 58.28 92 GLY A O 1
ATOM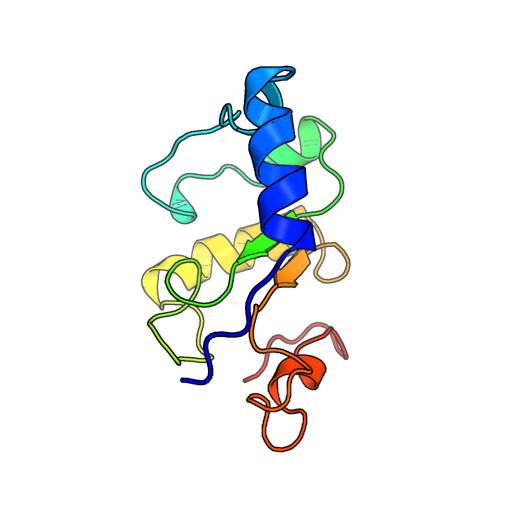 728 N N . THR A 1 93 ? 9.559 -14.445 -4.520 1.00 64.38 93 THR A N 1
ATOM 729 C CA . THR A 1 93 ? 9.195 -15.605 -5.340 1.00 64.38 93 THR A CA 1
ATOM 730 C C . THR A 1 93 ? 10.278 -15.893 -6.385 1.00 64.38 93 THR A C 1
ATOM 732 O O . THR A 1 93 ? 11.219 -15.118 -6.544 1.00 64.38 93 THR A O 1
ATOM 735 N N . HIS A 1 94 ? 10.147 -16.989 -7.140 1.00 60.50 94 HIS A N 1
ATOM 736 C CA . HIS A 1 94 ? 11.045 -17.290 -8.265 1.00 60.50 94 HIS A CA 1
ATOM 737 C C . HIS A 1 94 ? 11.066 -16.193 -9.343 1.00 60.50 94 HIS A C 1
ATOM 739 O O . HIS A 1 94 ? 12.057 -16.074 -10.062 1.00 60.50 94 HIS A O 1
ATOM 745 N N . ASP A 1 95 ? 10.009 -15.380 -9.423 1.00 62.47 95 ASP A N 1
ATOM 746 C CA . ASP A 1 95 ? 9.927 -14.244 -10.341 1.00 62.47 95 ASP A CA 1
ATOM 747 C C . ASP A 1 95 ? 10.763 -13.035 -9.857 1.00 62.47 95 ASP A C 1
ATOM 749 O O . ASP A 1 95 ? 11.068 -12.139 -10.645 1.00 62.47 95 ASP A O 1
ATOM 753 N N . ASP A 1 96 ? 11.204 -13.013 -8.591 1.00 62.53 96 ASP A N 1
ATOM 754 C CA . ASP A 1 96 ? 12.164 -12.035 -8.058 1.00 62.53 96 ASP A CA 1
ATOM 755 C C . ASP A 1 96 ? 13.604 -12.491 -8.324 1.00 62.53 96 ASP A C 1
ATOM 757 O O . ASP A 1 96 ? 14.362 -12.864 -7.420 1.00 62.53 96 ASP A O 1
ATOM 761 N N . VAL A 1 97 ? 13.985 -12.482 -9.604 1.00 59.44 97 VAL A N 1
ATOM 762 C CA . VAL A 1 97 ? 15.327 -12.874 -10.049 1.00 59.44 97 VAL A CA 1
ATOM 763 C C . VAL A 1 97 ? 16.378 -11.977 -9.379 1.00 59.44 97 VAL A C 1
ATOM 765 O O . VAL A 1 97 ? 16.528 -10.794 -9.695 1.00 59.44 97 VAL A O 1
ATOM 768 N N . GLY A 1 98 ? 17.126 -12.557 -8.437 1.00 60.03 98 GLY A N 1
ATOM 769 C CA . GLY A 1 98 ? 18.161 -11.868 -7.662 1.00 60.03 98 GLY A CA 1
ATOM 770 C C . GLY A 1 98 ? 17.689 -11.225 -6.351 1.00 60.03 98 GLY A C 1
ATOM 771 O O . GLY A 1 98 ? 18.482 -10.517 -5.729 1.00 60.03 98 GLY A O 1
ATOM 772 N N . GLY A 1 99 ? 16.444 -11.455 -5.911 1.00 58.84 99 GLY A N 1
ATOM 773 C CA . GLY A 1 99 ? 15.945 -11.005 -4.601 1.00 58.84 99 GLY A CA 1
ATOM 774 C C . GLY A 1 99 ? 15.881 -9.482 -4.445 1.00 58.84 99 GLY A C 1
ATOM 775 O O . GLY A 1 99 ? 15.990 -8.954 -3.331 1.00 58.84 99 GLY A O 1
ATOM 776 N N . LYS A 1 100 ? 15.792 -8.758 -5.565 1.00 59.06 100 LYS A N 1
ATOM 777 C CA . LYS A 1 100 ? 15.860 -7.296 -5.590 1.00 59.06 100 LYS A CA 1
ATOM 778 C C . LYS A 1 100 ? 14.600 -6.698 -4.983 1.00 59.06 100 LYS A C 1
ATOM 780 O O . LYS A 1 100 ? 14.720 -5.730 -4.242 1.00 59.06 100 LYS A O 1
ATOM 785 N N . GLN A 1 101 ? 13.435 -7.305 -5.218 1.00 57.09 101 GLN A N 1
ATOM 786 C CA . GLN A 1 101 ? 12.166 -6.843 -4.655 1.00 57.09 101 GLN A CA 1
ATOM 787 C C . GLN A 1 101 ? 12.049 -7.121 -3.149 1.00 57.09 101 GLN A C 1
ATOM 789 O O . GLN A 1 101 ? 11.517 -6.285 -2.425 1.00 57.09 101 GLN A O 1
ATOM 794 N N . VAL A 1 102 ? 12.602 -8.229 -2.636 1.00 52.72 102 VAL A N 1
ATOM 795 C CA . VAL A 1 102 ? 12.669 -8.477 -1.173 1.00 52.72 102 VAL A CA 1
ATOM 796 C C . VAL A 1 102 ? 13.504 -7.422 -0.452 1.00 52.72 102 VAL A C 1
ATOM 798 O O . VAL A 1 102 ? 13.175 -7.018 0.665 1.00 52.72 102 VAL A O 1
ATOM 801 N N . ARG A 1 103 ? 14.583 -6.950 -1.085 1.00 47.81 103 ARG A N 1
ATOM 802 C CA . ARG A 1 103 ? 15.489 -5.952 -0.501 1.00 47.81 103 ARG A CA 1
ATOM 803 C C . ARG A 1 103 ? 14.867 -4.549 -0.400 1.00 47.81 103 ARG A C 1
ATOM 805 O O . ARG A 1 103 ? 15.403 -3.726 0.333 1.00 47.81 103 ARG A O 1
ATOM 812 N N . PHE A 1 104 ? 13.711 -4.301 -1.027 1.00 48.62 104 PHE A N 1
ATOM 813 C CA . PHE A 1 104 ? 12.914 -3.081 -0.812 1.00 48.62 104 PHE A CA 1
ATOM 814 C C . PHE A 1 104 ? 12.296 -2.988 0.596 1.00 48.62 104 PHE A C 1
ATOM 816 O O . PHE A 1 104 ? 11.729 -1.952 0.945 1.00 48.62 104 PHE A O 1
ATOM 823 N N . ARG A 1 105 ? 12.423 -4.022 1.444 1.00 43.78 105 ARG A N 1
ATOM 824 C CA . ARG A 1 105 ? 12.142 -3.903 2.881 1.00 43.78 105 ARG A CA 1
ATOM 825 C C . ARG A 1 105 ? 13.242 -3.107 3.588 1.00 43.78 105 ARG A C 1
ATOM 827 O O . ARG A 1 105 ? 14.283 -3.655 3.943 1.00 43.78 105 ARG A O 1
ATOM 834 N N . THR A 1 106 ? 12.963 -1.817 3.774 1.00 42.03 106 THR A N 1
ATOM 835 C CA . THR A 1 106 ? 13.373 -0.995 4.927 1.00 42.03 106 THR A CA 1
ATOM 836 C C . THR A 1 106 ? 14.749 -1.330 5.516 1.00 42.03 106 THR A C 1
ATOM 838 O O . THR A 1 106 ? 14.884 -1.891 6.602 1.00 42.03 106 THR A O 1
ATOM 841 N N . ARG A 1 107 ? 15.799 -0.890 4.822 1.00 34.06 107 ARG A N 1
ATOM 842 C CA . ARG A 1 107 ? 17.026 -0.422 5.473 1.00 34.06 107 ARG A CA 1
ATOM 843 C C . ARG A 1 107 ? 17.224 1.037 5.057 1.00 34.06 107 ARG A C 1
ATOM 845 O O . ARG A 1 107 ? 17.335 1.316 3.872 1.00 34.06 107 ARG A O 1
ATOM 852 N N . ASP A 1 108 ? 17.216 1.933 6.043 1.00 35.69 108 ASP A N 1
ATOM 853 C CA . ASP A 1 108 ? 17.758 3.306 5.990 1.00 35.69 108 ASP A CA 1
ATOM 854 C C . ASP A 1 108 ? 16.851 4.502 5.674 1.00 35.69 108 ASP A C 1
ATOM 856 O O . ASP A 1 108 ? 17.368 5.543 5.262 1.00 35.69 108 ASP A O 1
ATOM 860 N N . GLY A 1 109 ? 15.538 4.452 5.922 1.00 40.91 109 GLY A N 1
ATOM 861 C CA . GLY A 1 109 ? 14.755 5.705 5.924 1.00 40.91 109 GLY A CA 1
ATOM 862 C C . GLY A 1 109 ? 14.750 6.431 4.560 1.00 40.91 109 GLY A C 1
ATOM 863 O O . GLY A 1 109 ? 14.585 7.647 4.458 1.00 40.91 109 GLY A O 1
ATOM 864 N N . ARG A 1 110 ? 15.099 5.691 3.507 1.00 35.56 110 ARG A N 1
ATOM 865 C CA . ARG A 1 110 ? 15.284 6.154 2.142 1.00 35.56 110 ARG A CA 1
ATOM 866 C C . ARG A 1 110 ? 14.710 5.073 1.257 1.00 35.56 110 ARG A C 1
ATOM 868 O O . ARG A 1 110 ? 15.377 4.094 0.940 1.00 35.56 110 ARG A O 1
ATOM 875 N N . CYS A 1 111 ? 13.473 5.274 0.824 1.00 38.81 111 CYS A N 1
ATOM 876 C CA . CYS A 1 111 ? 12.962 4.611 -0.367 1.00 38.81 111 CYS A CA 1
ATOM 877 C C . CYS A 1 111 ? 13.777 5.140 -1.566 1.00 38.81 111 CYS A C 1
ATOM 879 O O . CYS A 1 111 ? 13.397 6.112 -2.215 1.00 38.81 111 CYS A O 1
ATOM 881 N N . ARG A 1 112 ? 14.978 4.589 -1.771 1.00 36.47 112 ARG A N 1
ATOM 882 C CA . ARG A 1 112 ? 15.741 4.715 -3.013 1.00 36.47 112 ARG A CA 1
ATOM 883 C C . ARG A 1 112 ? 15.553 3.416 -3.784 1.00 36.47 112 ARG A C 1
ATOM 885 O O . ARG A 1 112 ? 15.721 2.338 -3.221 1.00 36.47 112 ARG A O 1
ATOM 892 N N . LEU A 1 113 ? 15.150 3.580 -5.037 1.00 43.78 113 LEU A N 1
ATOM 893 C CA . LEU A 1 113 ? 15.035 2.546 -6.060 1.00 43.78 113 LEU A CA 1
ATOM 894 C C . LEU A 1 113 ? 16.376 1.874 -6.337 1.00 43.78 113 LEU A C 1
ATOM 896 O O . LEU A 1 113 ? 17.399 2.597 -6.284 1.00 43.78 113 LEU A O 1
#

InterPro domains:
  IPR027706 PGP phosphatase, mitochondrial/chloroplastic [PF09419] (8-102)

Sequence (113 aa):
MVQSFNFSGLINAFRVITKPSLVVPHLVVPDVRHINFRQLKSSGFRALAFDKDNCLTAPYQSIIYPPFQDAWNECKEAFGEENVVIVSNSAGTHDDVGGKQVRFRTRDGRCRL

pLDDT: mean 81.98, std 18.46, range [34.06, 97.31]

Radius of gyration: 16.06 Å; chains: 1; bounding box: 38×38×32 Å

Secondary structure (DSSP, 8-state):
------HHHHHHHHHHHH-GGGS--S---SSGGG--HHHHHHTT---EEEETBTTTBSTT--SBPGGGHHHHHHHHHHH-GGGEEEE-TTTTSTTSTTSTTGGGS-SSS----

Foldseek 3Di:
DPDDPPPVVVVVVCVCVVPVVVPDDPDDDPALQPDPLLVCVVVPDQAEEWEDDPHQDDHPDLDGDVVCVVSVVNNCVNRPPLRYYYDYPCQPHPNCVPNPNVVCPDDDSDSDD